Protein AF-A0A932WL24-F1 (afdb_monomer)

Foldseek 3Di:
DLLVLVLCCQQPVALVSLVVLLCVLVVVDDDDPVQNLLLNLLVCLLHLAQSLPGDVNSDPPDDLVRNCVVCVVPDDPPDRDDPVSSSVSNVVVVVVNSPDDPLSSVQSHVLQLLPHDSCSRRPPDVVSVVCSVPPPSSVVSNVVSVVVVVD

Secondary structure (DSSP, 8-state):
-HHHHHHHHHHH--HHHHHHHHHHHTTSS---HHHHHHHHHHHHTTSSS-GGG--SSS-TT--HHHHHHHHTTTS-TT----HHHHHHHHHHHHHHHH---HHHHHHHHHGGGT---THHHH-S-HHHHHHHHT-HHHHHHHHHHHHHHH-

Solvent-accessible surface area (backbone atoms only — not comparable to full-atom values): 8592 Å² total; per-residue (Å²): 112,70,48,61,38,52,50,47,24,50,73,71,45,44,55,67,33,45,53,52,45,20,40,39,63,71,60,77,48,92,72,64,72,83,58,39,58,30,50,32,58,55,56,38,40,52,47,97,56,46,60,76,76,56,53,87,66,59,48,90,68,77,47,63,65,55,37,49,69,72,39,60,87,76,48,59,98,84,65,77,88,46,62,67,61,41,51,61,52,33,46,64,61,50,55,60,67,54,62,62,54,72,52,45,46,50,37,36,54,37,23,63,53,31,46,81,53,62,67,56,45,45,57,94,38,68,71,60,40,53,56,56,71,67,29,65,60,45,51,50,34,26,55,52,12,45,52,64,74,75,110

Mean predicted aligned error: 5.32 Å

pLDDT: mean 87.26, std 9.61, range [49.22, 97.69]

Sequence (151 aa):
MLAGKVLALLDRGAPRDLYDVASAAAGRWTYDTSRFRPLFVALSGVLDRPVTTYSIPHRLTLSQAELDEQLTPVLRLDERPERGRLTEAITPLVRGLVGLSDAEREYVERIQWGAFHPELVVGDDPDLLARVQEHPGLLWKVENGRRRRRG

Radius of gyration: 16.55 Å; Cα contacts (8 Å, |Δi|>4): 176; chains: 1; bounding box: 47×27×42 Å

Structure (mmCIF, N/CA/C/O backbone):
data_AF-A0A932WL24-F1
#
_entry.id   AF-A0A932WL24-F1
#
loop_
_atom_site.group_PDB
_atom_site.id
_atom_site.type_symbol
_atom_site.label_atom_id
_atom_site.label_alt_id
_atom_site.label_comp_id
_atom_site.label_asym_id
_atom_site.label_entity_id
_atom_site.label_seq_id
_atom_site.pdbx_PDB_ins_code
_atom_site.Cartn_x
_atom_site.Cartn_y
_atom_site.Cartn_z
_atom_site.occupancy
_atom_site.B_iso_or_equiv
_atom_site.auth_seq_id
_atom_site.auth_comp_id
_atom_site.auth_asym_id
_atom_site.auth_atom_id
_atom_site.pdbx_PDB_model_num
ATOM 1 N N . MET A 1 1 ? -10.108 3.172 -4.487 1.00 75.12 1 MET A N 1
ATOM 2 C CA . MET A 1 1 ? -9.755 1.746 -4.704 1.00 75.12 1 MET A CA 1
ATOM 3 C C . MET A 1 1 ? -8.977 1.230 -3.495 1.00 75.12 1 MET A C 1
ATOM 5 O O . MET A 1 1 ? -8.306 2.037 -2.863 1.00 75.12 1 MET A O 1
ATOM 9 N N . LEU A 1 2 ? -9.066 -0.066 -3.165 1.00 87.56 2 LEU A N 1
ATOM 10 C CA . LEU A 1 2 ? -8.446 -0.650 -1.961 1.00 87.56 2 LEU A CA 1
ATOM 11 C C . LEU A 1 2 ? -6.916 -0.498 -1.931 1.00 87.56 2 LEU A C 1
ATOM 13 O O . LEU A 1 2 ? -6.379 -0.111 -0.902 1.00 87.56 2 LEU A O 1
ATOM 17 N N . ALA A 1 3 ? -6.226 -0.710 -3.060 1.00 90.31 3 ALA A N 1
ATOM 18 C CA . ALA A 1 3 ? -4.763 -0.599 -3.140 1.00 90.31 3 ALA A CA 1
ATOM 19 C C . ALA A 1 3 ? -4.253 0.768 -2.651 1.00 90.31 3 ALA A C 1
ATOM 21 O O . ALA A 1 3 ? -3.366 0.835 -1.808 1.00 90.31 3 ALA A O 1
ATOM 22 N N . GLY A 1 4 ? -4.891 1.858 -3.092 1.00 89.62 4 GLY A N 1
ATOM 23 C CA . GLY A 1 4 ? -4.560 3.208 -2.631 1.00 89.62 4 GLY A CA 1
ATOM 24 C C . GLY A 1 4 ? -4.806 3.424 -1.134 1.00 89.62 4 GLY A C 1
ATOM 25 O O . GLY A 1 4 ? -4.029 4.127 -0.499 1.00 89.62 4 GLY A O 1
ATOM 26 N N . LYS A 1 5 ? -5.834 2.790 -0.548 1.00 90.00 5 LYS A N 1
ATOM 27 C CA . LYS A 1 5 ? -6.079 2.858 0.905 1.00 90.00 5 LYS A CA 1
ATOM 28 C C . LYS A 1 5 ? -4.999 2.122 1.696 1.00 90.00 5 LYS A C 1
ATOM 30 O O . LYS A 1 5 ? -4.536 2.640 2.703 1.00 90.00 5 LYS A O 1
ATOM 35 N N . VAL A 1 6 ? -4.555 0.956 1.220 1.00 90.25 6 VAL A N 1
ATOM 36 C CA . VAL A 1 6 ? -3.442 0.226 1.851 1.00 90.25 6 VAL A CA 1
ATOM 37 C C . VAL A 1 6 ? -2.146 1.032 1.761 1.00 90.25 6 VAL A C 1
ATOM 39 O O . VAL A 1 6 ? -1.434 1.139 2.753 1.00 90.25 6 VAL A O 1
ATOM 42 N N . LEU A 1 7 ? -1.855 1.653 0.615 1.00 90.94 7 LEU A N 1
ATOM 43 C CA . LEU A 1 7 ? -0.675 2.513 0.470 1.00 90.94 7 LEU A CA 1
ATOM 44 C C . LEU A 1 7 ? -0.740 3.742 1.378 1.00 90.94 7 LEU A C 1
ATOM 46 O O . LEU A 1 7 ? 0.237 4.051 2.048 1.00 90.94 7 LEU A O 1
ATOM 50 N N . ALA A 1 8 ? -1.894 4.404 1.461 1.00 89.31 8 ALA A N 1
ATOM 51 C CA . ALA A 1 8 ? -2.091 5.517 2.382 1.00 89.31 8 ALA A CA 1
ATOM 52 C C . ALA A 1 8 ? -1.934 5.088 3.851 1.00 89.31 8 ALA A C 1
ATOM 54 O O . ALA A 1 8 ? -1.295 5.784 4.639 1.00 89.31 8 ALA A O 1
ATOM 55 N N . LEU A 1 9 ? -2.459 3.916 4.215 1.00 88.69 9 LEU A N 1
ATOM 56 C CA . LEU A 1 9 ? -2.264 3.338 5.541 1.00 88.69 9 LEU A CA 1
ATOM 57 C C . LEU A 1 9 ? -0.778 3.090 5.837 1.00 88.69 9 LEU A C 1
ATOM 59 O O . LEU A 1 9 ? -0.319 3.426 6.926 1.00 88.69 9 LEU A O 1
ATOM 63 N N . LEU A 1 10 ? -0.033 2.529 4.881 1.00 86.00 10 LEU A N 1
ATOM 64 C CA . LEU A 1 10 ? 1.406 2.290 5.014 1.00 86.00 10 LEU A CA 1
ATOM 65 C C . LEU A 1 10 ? 2.191 3.596 5.158 1.00 86.00 10 LEU A C 1
ATOM 67 O O . LEU A 1 10 ? 3.086 3.678 5.992 1.00 86.00 10 LEU A O 1
ATOM 71 N N . ASP A 1 11 ? 1.841 4.613 4.378 1.00 85.75 11 ASP A N 1
ATOM 72 C CA . ASP A 1 11 ? 2.581 5.868 4.319 1.00 85.75 11 ASP A CA 1
ATOM 73 C C . ASP A 1 11 ? 2.339 6.750 5.557 1.00 85.75 11 ASP A C 1
ATOM 75 O O . ASP A 1 11 ? 3.260 7.049 6.321 1.00 85.75 11 ASP A O 1
ATOM 79 N N . ARG A 1 12 ? 1.074 7.110 5.818 1.00 85.00 12 ARG A N 1
ATOM 80 C CA . ARG A 1 12 ? 0.696 8.085 6.863 1.00 85.00 12 ARG A CA 1
ATOM 81 C C . ARG A 1 12 ? 0.066 7.476 8.118 1.00 85.00 12 ARG A C 1
ATOM 83 O O . ARG A 1 12 ? 0.051 8.138 9.160 1.00 85.00 12 ARG A O 1
ATOM 90 N N . GLY A 1 13 ? -0.454 6.248 8.038 1.00 84.44 13 GLY A N 1
ATOM 91 C CA . GLY A 1 13 ? -1.053 5.550 9.179 1.00 84.44 13 GLY A CA 1
ATOM 92 C C . GLY A 1 13 ? -2.289 6.242 9.759 1.00 84.44 13 GLY A C 1
ATOM 93 O O . GLY A 1 13 ? -2.352 6.421 10.970 1.00 84.44 13 GLY A O 1
ATOM 94 N N . ALA A 1 14 ? -3.241 6.691 8.934 1.00 85.88 14 ALA A N 1
ATOM 95 C CA . ALA A 1 14 ? -4.422 7.401 9.436 1.00 85.88 14 ALA A CA 1
ATOM 96 C C . ALA A 1 14 ? -5.516 6.437 9.964 1.00 85.88 14 ALA A C 1
ATOM 98 O O . ALA A 1 14 ? -5.742 5.390 9.348 1.00 85.88 14 ALA A O 1
ATOM 99 N N . PRO A 1 15 ? -6.268 6.804 11.027 1.00 87.69 15 PRO A N 1
ATOM 100 C CA . PRO A 1 15 ? -7.393 6.024 11.567 1.00 87.69 15 PRO A CA 1
ATOM 101 C C . PRO A 1 15 ? -8.408 5.537 10.529 1.00 87.69 15 PRO A C 1
ATOM 103 O O . PRO A 1 15 ? -8.826 4.381 10.548 1.00 87.69 15 PRO A O 1
ATOM 106 N N . ARG A 1 16 ? -8.792 6.421 9.601 1.00 87.50 16 ARG A N 1
ATOM 107 C CA . ARG A 1 16 ? -9.773 6.119 8.550 1.00 87.50 16 ARG A CA 1
ATOM 108 C C . ARG A 1 16 ? -9.258 5.077 7.567 1.00 87.50 16 ARG A C 1
ATOM 110 O O . ARG A 1 16 ? -9.987 4.147 7.243 1.00 87.50 16 ARG A O 1
ATOM 117 N N . ASP A 1 17 ? -7.995 5.187 7.155 1.00 88.81 17 ASP A N 1
ATOM 118 C CA . ASP A 1 17 ? -7.380 4.199 6.267 1.00 88.81 17 ASP A CA 1
ATOM 119 C C . ASP A 1 17 ? -7.293 2.826 6.966 1.00 88.81 17 ASP A C 1
ATOM 121 O O . ASP A 1 17 ? -7.574 1.805 6.341 1.00 88.81 17 ASP A O 1
ATOM 125 N N . LEU A 1 18 ? -6.988 2.791 8.274 1.00 88.25 18 LEU A N 1
ATOM 126 C CA . LEU A 1 18 ? -6.974 1.551 9.064 1.00 88.25 18 LEU A CA 1
ATOM 127 C C . LEU A 1 18 ? -8.363 0.902 9.115 1.00 88.25 18 LEU A C 1
ATOM 129 O O . LEU A 1 18 ? -8.496 -0.283 8.811 1.00 88.25 18 LEU A O 1
ATOM 133 N N . TYR A 1 19 ? -9.393 1.672 9.471 1.00 89.00 19 TYR A N 1
ATOM 134 C CA . TYR A 1 19 ? -10.770 1.179 9.524 1.00 89.00 19 TYR A CA 1
ATOM 135 C C . TYR A 1 19 ? -11.250 0.682 8.155 1.00 89.00 19 TYR A C 1
ATOM 137 O O . TYR A 1 19 ? -11.878 -0.374 8.052 1.00 89.00 19 TYR A O 1
ATOM 145 N N . ASP A 1 20 ? -10.925 1.413 7.092 1.00 89.06 20 ASP A N 1
ATOM 146 C CA . ASP A 1 20 ? -11.318 1.065 5.736 1.00 89.06 20 ASP A CA 1
ATOM 147 C C . ASP A 1 20 ? -10.658 -0.238 5.260 1.00 89.06 20 ASP A C 1
ATOM 149 O O . ASP A 1 20 ? -11.320 -1.115 4.702 1.00 89.06 20 ASP A O 1
ATOM 153 N N . VAL A 1 21 ? -9.351 -0.392 5.487 1.00 89.81 21 VAL A N 1
ATOM 154 C CA . VAL A 1 21 ? -8.622 -1.616 5.124 1.00 89.81 21 VAL A 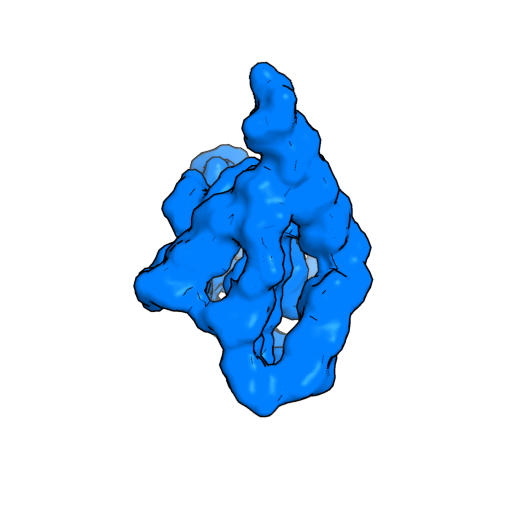CA 1
ATOM 155 C C . VAL A 1 21 ? -9.095 -2.798 5.974 1.00 89.81 21 VAL A C 1
ATOM 157 O O . VAL A 1 21 ? -9.285 -3.886 5.431 1.00 89.81 21 VAL A O 1
ATOM 160 N N . ALA A 1 22 ? -9.363 -2.595 7.267 1.00 89.56 22 ALA A N 1
ATOM 161 C CA . ALA A 1 22 ? -9.931 -3.624 8.139 1.00 89.56 22 ALA A CA 1
ATOM 162 C C . ALA A 1 22 ? -11.337 -4.045 7.690 1.00 89.56 22 ALA A C 1
ATOM 164 O O . ALA A 1 22 ? -11.647 -5.234 7.651 1.00 89.56 22 ALA A O 1
ATOM 165 N N . SER A 1 23 ? -12.169 -3.089 7.275 1.00 88.94 23 SER A N 1
ATOM 166 C CA . SER A 1 23 ? -13.497 -3.361 6.721 1.00 88.94 23 SER A CA 1
ATOM 167 C C . SER A 1 23 ? -13.416 -4.188 5.438 1.00 88.94 23 SER A C 1
ATOM 169 O O . SER A 1 23 ? -14.166 -5.152 5.277 1.00 88.94 23 SER A O 1
ATOM 171 N N . ALA A 1 24 ? -12.477 -3.861 4.546 1.00 88.19 24 ALA A N 1
ATOM 172 C CA . ALA A 1 24 ? -12.225 -4.648 3.342 1.00 88.19 24 ALA A CA 1
ATOM 173 C C . ALA A 1 24 ? -11.726 -6.066 3.668 1.00 88.19 24 ALA A C 1
ATOM 175 O O . ALA A 1 24 ? -12.209 -7.032 3.080 1.00 88.19 24 ALA A O 1
ATOM 176 N N . ALA A 1 25 ? -10.801 -6.202 4.625 1.00 85.75 25 ALA A N 1
ATOM 177 C CA . ALA A 1 25 ? -10.281 -7.493 5.081 1.00 85.75 25 ALA A CA 1
ATOM 178 C C . ALA A 1 25 ? -11.369 -8.368 5.728 1.00 85.75 25 ALA A C 1
ATOM 180 O O . ALA A 1 25 ? -11.367 -9.583 5.552 1.00 85.75 25 ALA A O 1
ATOM 181 N N . ALA A 1 26 ? -12.342 -7.751 6.402 1.00 85.25 26 ALA A N 1
ATOM 182 C CA . ALA A 1 26 ? -13.521 -8.416 6.955 1.00 85.25 26 ALA A CA 1
ATOM 183 C C . ALA A 1 26 ? -14.600 -8.754 5.902 1.00 85.25 26 ALA A C 1
ATOM 185 O O . ALA A 1 26 ? -15.697 -9.176 6.263 1.00 85.25 26 ALA A O 1
ATOM 186 N N . GLY A 1 27 ? -14.331 -8.540 4.609 1.00 83.81 27 GLY A N 1
ATOM 187 C CA . GLY A 1 27 ? -15.252 -8.875 3.520 1.00 83.81 27 GLY A CA 1
ATOM 188 C C . GLY A 1 27 ? -16.412 -7.894 3.338 1.00 83.81 27 GLY A C 1
ATOM 189 O O . GLY A 1 27 ? -17.343 -8.191 2.593 1.00 83.81 27 GLY A O 1
ATOM 190 N N . ARG A 1 28 ? -16.376 -6.711 3.971 1.00 82.69 28 ARG A N 1
ATOM 191 C CA . ARG A 1 28 ? -17.445 -5.703 3.817 1.00 82.69 28 ARG A CA 1
ATOM 192 C C . ARG A 1 28 ? -17.493 -5.104 2.412 1.00 82.69 28 ARG A C 1
ATOM 194 O O . ARG A 1 28 ? -18.534 -4.581 2.023 1.00 82.69 28 ARG A O 1
ATOM 201 N N . TRP A 1 29 ? -16.393 -5.170 1.658 1.00 81.00 29 TRP A N 1
ATOM 202 C CA . TRP A 1 29 ? -16.306 -4.678 0.282 1.00 81.00 29 TRP A CA 1
ATOM 203 C C . TRP A 1 29 ? -15.735 -5.738 -0.652 1.00 81.00 29 TRP A C 1
ATOM 205 O O . TRP A 1 29 ? -14.717 -6.360 -0.355 1.00 81.00 29 TRP A O 1
ATOM 215 N N . THR A 1 30 ? -16.347 -5.873 -1.824 1.00 79.38 30 THR A N 1
ATOM 216 C CA . THR A 1 30 ? -15.807 -6.667 -2.926 1.00 79.38 30 THR A CA 1
ATOM 217 C C . THR A 1 30 ? -14.752 -5.866 -3.678 1.00 79.38 30 THR A C 1
ATOM 219 O O . THR A 1 30 ? -14.951 -4.689 -3.989 1.00 79.38 30 THR A O 1
ATOM 222 N N . TYR A 1 31 ? -13.645 -6.507 -4.020 1.00 81.31 31 TYR A N 1
ATOM 223 C CA . TYR A 1 31 ? -12.628 -5.957 -4.905 1.00 81.31 31 TYR A CA 1
ATOM 224 C C . TYR A 1 31 ? -12.130 -7.059 -5.831 1.00 81.31 31 TYR A C 1
ATOM 226 O O . TYR A 1 31 ? -12.217 -8.240 -5.503 1.00 81.31 31 TYR A O 1
ATOM 234 N N . ASP A 1 32 ? -11.618 -6.666 -6.992 1.00 84.50 32 ASP A N 1
ATOM 235 C CA . ASP A 1 32 ? -10.999 -7.601 -7.921 1.00 84.50 32 ASP A CA 1
ATOM 236 C C . ASP A 1 32 ? -9.690 -8.119 -7.319 1.00 84.50 32 ASP A C 1
ATOM 238 O O . ASP A 1 32 ? -8.667 -7.430 -7.316 1.00 84.50 32 ASP A O 1
ATOM 242 N N . THR A 1 33 ? -9.741 -9.327 -6.765 1.00 81.75 33 THR A N 1
ATOM 243 C CA . THR A 1 33 ? -8.601 -9.982 -6.123 1.00 81.75 33 THR A CA 1
ATOM 244 C C . THR A 1 33 ? -7.494 -10.315 -7.119 1.00 81.75 33 THR A C 1
ATOM 246 O O . THR A 1 33 ? -6.330 -10.323 -6.722 1.00 81.75 33 THR A O 1
ATOM 249 N N . SER A 1 34 ? -7.830 -10.538 -8.396 1.00 86.25 34 SER A N 1
ATOM 250 C CA . SER A 1 34 ? -6.861 -10.870 -9.447 1.00 86.25 34 SER A CA 1
ATOM 251 C C . SER A 1 34 ? -5.999 -9.663 -9.819 1.00 86.25 34 SER A C 1
ATOM 253 O O . SER A 1 34 ? -4.777 -9.773 -9.904 1.00 86.25 34 SER A O 1
ATOM 255 N N . ARG A 1 35 ? -6.615 -8.478 -9.923 1.00 90.69 35 ARG A N 1
ATOM 256 C CA . ARG A 1 35 ? -5.920 -7.217 -10.233 1.00 90.69 35 ARG A CA 1
ATOM 257 C C . ARG A 1 35 ? -5.353 -6.512 -9.004 1.00 90.69 35 ARG A C 1
ATOM 259 O O . ARG A 1 35 ? -4.516 -5.622 -9.143 1.00 90.69 35 ARG A O 1
ATOM 266 N N . PHE A 1 36 ? -5.792 -6.877 -7.799 1.00 91.69 36 PHE A N 1
ATOM 267 C CA . PHE A 1 36 ? -5.418 -6.171 -6.573 1.00 91.69 36 PHE A CA 1
ATOM 268 C C . PHE A 1 36 ? -3.915 -6.189 -6.298 1.00 91.69 36 PHE A C 1
ATOM 270 O O . PHE A 1 36 ? -3.344 -5.125 -6.065 1.00 91.69 36 PHE A O 1
ATOM 277 N N . ARG A 1 37 ? -3.275 -7.365 -6.330 1.00 92.69 37 ARG A N 1
ATOM 278 C CA . ARG A 1 37 ? -1.838 -7.483 -6.045 1.00 92.69 37 ARG A CA 1
ATOM 279 C C . ARG A 1 37 ? -0.986 -6.760 -7.098 1.00 92.69 37 ARG A C 1
ATOM 281 O O . ARG A 1 37 ? -0.221 -5.890 -6.683 1.00 92.69 37 ARG A O 1
ATOM 288 N N . PRO A 1 38 ? -1.150 -7.015 -8.411 1.00 94.69 38 PRO A N 1
ATOM 289 C CA . PRO A 1 38 ? -0.425 -6.279 -9.446 1.00 94.69 38 PRO A CA 1
ATOM 290 C C . PRO A 1 38 ? -0.571 -4.760 -9.313 1.00 94.69 38 PRO A C 1
ATOM 292 O O . PRO A 1 38 ? 0.418 -4.028 -9.313 1.00 94.69 38 PRO A O 1
ATOM 295 N N . LEU A 1 39 ? -1.802 -4.278 -9.099 1.00 94.75 39 LEU A N 1
ATOM 296 C CA . LEU A 1 39 ? -2.073 -2.853 -8.925 1.00 94.75 39 LEU A CA 1
ATOM 297 C C . LEU A 1 39 ? -1.445 -2.297 -7.641 1.00 94.75 39 LEU A C 1
ATOM 299 O O . LEU A 1 39 ? -0.911 -1.190 -7.658 1.00 94.75 39 LEU A O 1
ATOM 303 N N . PHE A 1 40 ? -1.503 -3.032 -6.529 1.00 94.81 40 PHE A N 1
ATOM 304 C CA . PHE A 1 40 ? -0.870 -2.629 -5.275 1.00 94.81 40 PHE A CA 1
ATOM 305 C C . PHE A 1 40 ? 0.642 -2.486 -5.441 1.00 94.81 40 PHE A C 1
ATOM 307 O O . PHE A 1 40 ? 1.183 -1.433 -5.105 1.00 94.81 40 PHE A O 1
ATOM 314 N N . VAL A 1 41 ? 1.313 -3.507 -5.983 1.00 95.75 41 VAL A N 1
ATOM 315 C CA . VAL A 1 41 ? 2.769 -3.483 -6.160 1.00 95.75 41 VAL A CA 1
ATOM 316 C C . VAL A 1 41 ? 3.157 -2.361 -7.116 1.00 95.75 41 VAL A C 1
ATOM 318 O O . VAL A 1 41 ? 4.024 -1.558 -6.772 1.00 95.75 41 VAL A O 1
ATOM 321 N N . ALA A 1 42 ? 2.462 -2.231 -8.250 1.00 96.81 42 ALA A N 1
ATOM 322 C CA . ALA A 1 42 ? 2.684 -1.153 -9.206 1.00 96.81 42 ALA A CA 1
ATOM 323 C C . ALA A 1 42 ? 2.572 0.233 -8.552 1.00 96.81 42 ALA A C 1
ATOM 325 O O . ALA A 1 42 ? 3.514 1.030 -8.612 1.00 96.81 42 ALA A O 1
ATOM 326 N N . LEU A 1 43 ? 1.450 0.506 -7.877 1.00 96.25 43 LEU A N 1
ATOM 327 C CA . LEU A 1 43 ? 1.200 1.794 -7.231 1.00 96.25 43 LEU A CA 1
ATOM 328 C C . LEU A 1 43 ? 2.115 2.045 -6.032 1.00 96.25 43 LEU A C 1
ATOM 330 O O . LEU A 1 43 ? 2.371 3.203 -5.725 1.00 96.25 43 LEU A O 1
ATOM 334 N N . SER A 1 44 ? 2.657 1.009 -5.387 1.00 95.38 44 SER A N 1
ATOM 335 C CA . SER A 1 44 ? 3.606 1.177 -4.279 1.00 95.38 44 SER A CA 1
ATOM 336 C C . SER A 1 44 ? 4.864 1.952 -4.676 1.00 95.38 44 SER A C 1
ATOM 338 O O . SER A 1 44 ? 5.500 2.568 -3.826 1.00 95.38 44 SER A O 1
ATOM 340 N N . GLY A 1 45 ? 5.173 2.018 -5.974 1.00 95.38 45 GLY A N 1
ATOM 341 C CA . GLY A 1 45 ? 6.246 2.849 -6.503 1.00 95.38 45 GLY A CA 1
ATOM 342 C C . GLY A 1 45 ? 6.108 4.343 -6.192 1.00 95.38 45 GLY A C 1
ATOM 343 O O . GLY A 1 45 ? 7.122 5.035 -6.169 1.00 95.38 45 GLY A O 1
ATOM 344 N N . VAL A 1 46 ? 4.899 4.851 -5.906 1.00 94.44 46 VAL A N 1
ATOM 345 C CA . VAL A 1 46 ? 4.703 6.261 -5.511 1.00 94.44 46 VAL A CA 1
ATOM 346 C C . VAL A 1 46 ? 5.279 6.581 -4.131 1.00 94.44 46 VAL A C 1
ATOM 348 O O . VAL A 1 46 ? 5.551 7.745 -3.855 1.00 94.44 46 VAL A O 1
ATOM 351 N N . LEU A 1 47 ? 5.465 5.568 -3.279 1.00 92.38 47 LEU A N 1
ATOM 352 C CA . LEU A 1 47 ? 6.014 5.730 -1.937 1.00 92.38 47 LEU A CA 1
ATOM 353 C C . LEU A 1 47 ? 7.449 6.254 -1.994 1.00 92.38 47 LEU A C 1
ATOM 355 O O . LEU A 1 47 ? 8.192 5.982 -2.940 1.00 92.38 47 LEU A O 1
ATOM 359 N N . ASP A 1 48 ? 7.867 6.984 -0.963 1.00 89.62 48 ASP A N 1
ATOM 360 C CA . ASP A 1 48 ? 9.196 7.602 -0.904 1.00 89.62 48 ASP A CA 1
ATOM 361 C C . ASP A 1 48 ? 10.341 6.588 -0.895 1.00 89.62 48 ASP A C 1
ATOM 363 O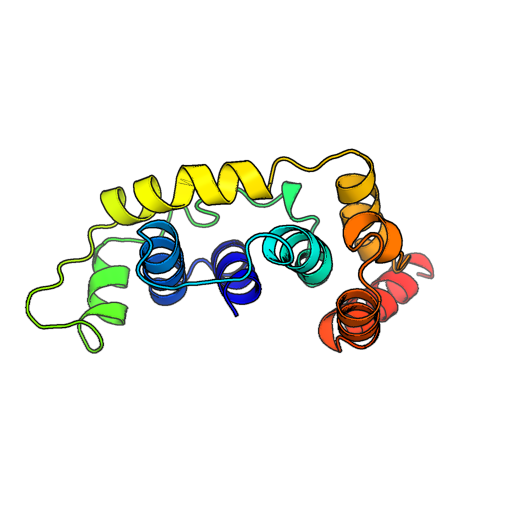 O . ASP A 1 48 ? 11.416 6.868 -1.436 1.00 89.62 48 ASP A O 1
ATOM 367 N N . ARG A 1 49 ? 10.092 5.409 -0.323 1.00 89.56 49 ARG A N 1
ATOM 368 C CA . ARG A 1 49 ? 11.023 4.280 -0.233 1.00 89.56 49 ARG A CA 1
ATOM 369 C C . ARG A 1 49 ? 10.358 3.008 -0.782 1.00 89.56 49 ARG A C 1
ATOM 371 O O . ARG A 1 49 ? 9.136 2.986 -0.925 1.00 89.56 49 ARG A O 1
ATOM 378 N N . PRO A 1 50 ? 11.112 1.929 -1.068 1.00 90.81 50 PRO A N 1
ATOM 379 C CA . PRO A 1 50 ? 10.508 0.648 -1.427 1.00 90.81 50 PRO A CA 1
ATOM 380 C C . PRO A 1 50 ? 9.520 0.176 -0.355 1.00 90.81 50 PRO A C 1
ATOM 382 O O . PRO A 1 50 ? 9.801 0.287 0.841 1.00 90.81 50 PRO A O 1
ATOM 385 N N . VAL A 1 51 ? 8.381 -0.381 -0.774 1.00 89.50 51 VAL A N 1
ATOM 386 C CA . VAL A 1 51 ? 7.296 -0.806 0.135 1.00 89.50 51 VAL A CA 1
ATOM 387 C C . VAL A 1 51 ? 7.747 -1.840 1.173 1.00 89.50 51 VAL A C 1
ATOM 389 O O . VAL A 1 51 ? 7.228 -1.877 2.282 1.00 89.50 51 VAL A O 1
ATOM 392 N N . THR A 1 52 ? 8.786 -2.617 0.858 1.00 86.19 52 THR A N 1
ATOM 393 C CA . THR A 1 52 ? 9.439 -3.575 1.765 1.00 86.19 52 THR A CA 1
ATOM 394 C C . THR A 1 52 ? 10.098 -2.921 2.982 1.00 86.19 52 THR A C 1
ATOM 396 O O . THR A 1 52 ? 10.369 -3.599 3.968 1.00 86.19 52 THR A O 1
ATOM 399 N N . THR A 1 53 ? 10.353 -1.610 2.935 1.00 85.25 53 THR A N 1
ATOM 400 C CA . THR A 1 53 ? 10.950 -0.840 4.041 1.00 85.25 53 THR A CA 1
ATOM 401 C C . THR A 1 53 ? 9.917 -0.278 5.020 1.00 85.25 53 THR A C 1
ATOM 403 O O . THR A 1 53 ? 10.294 0.310 6.038 1.00 85.25 53 THR A O 1
ATOM 406 N N . TYR A 1 54 ? 8.625 -0.442 4.726 1.00 79.69 54 TYR A N 1
ATOM 407 C CA . TYR A 1 54 ? 7.530 -0.021 5.591 1.00 79.69 54 TYR A CA 1
ATOM 408 C C . TYR A 1 54 ? 7.143 -1.184 6.511 1.00 79.69 54 TYR A C 1
ATOM 410 O O . TYR A 1 54 ? 6.829 -2.282 6.055 1.00 79.69 54 TYR A O 1
ATOM 418 N N . SER A 1 55 ? 7.164 -0.953 7.822 1.00 67.94 55 SER A N 1
ATOM 419 C CA . SER A 1 55 ? 6.611 -1.881 8.809 1.00 67.94 55 SER A CA 1
ATOM 420 C C . SER A 1 55 ? 5.109 -1.648 8.973 1.00 67.94 55 SER A C 1
ATOM 422 O O . SER A 1 55 ? 4.621 -0.548 8.718 1.00 67.94 55 SER A O 1
ATOM 424 N N . ILE A 1 56 ? 4.365 -2.663 9.428 1.00 63.91 56 ILE A N 1
ATOM 425 C CA . ILE A 1 56 ? 3.007 -2.462 9.940 1.00 63.91 56 ILE A CA 1
ATOM 426 C C . ILE A 1 56 ? 2.921 -2.753 11.437 1.00 63.91 56 ILE A C 1
ATOM 428 O O . ILE A 1 56 ? 3.421 -3.789 11.875 1.00 63.91 56 ILE A O 1
ATOM 432 N N . PRO A 1 57 ? 2.214 -1.886 12.187 1.00 55.19 57 PRO A N 1
ATOM 433 C CA . PRO A 1 57 ? 1.774 -0.549 11.768 1.00 55.19 57 PRO A CA 1
ATOM 434 C C . PRO A 1 57 ? 2.986 0.405 11.663 1.00 55.19 57 PRO A C 1
ATOM 436 O O . PRO A 1 57 ? 3.788 0.479 12.591 1.00 55.19 57 PRO A O 1
ATOM 439 N N . HIS A 1 58 ? 3.121 1.138 10.543 1.00 53.03 58 HIS A N 1
ATOM 440 C CA . HIS A 1 58 ? 4.234 2.086 10.291 1.00 53.03 58 HIS A CA 1
ATOM 441 C C . HIS A 1 58 ? 4.317 3.150 11.397 1.00 53.03 58 HIS A C 1
ATOM 443 O O . HIS A 1 58 ? 5.387 3.631 11.763 1.00 53.03 58 HIS A O 1
ATOM 449 N N . ARG A 1 59 ? 3.165 3.429 12.017 1.00 51.84 59 ARG A N 1
ATOM 450 C CA . ARG A 1 59 ? 3.045 4.064 13.321 1.00 51.84 59 ARG A CA 1
ATOM 451 C C . ARG A 1 59 ? 2.706 3.023 14.389 1.00 51.84 59 ARG A C 1
ATOM 453 O O . ARG A 1 59 ? 1.550 2.646 14.546 1.00 51.84 59 ARG A O 1
ATOM 460 N N . LEU A 1 60 ? 3.675 2.706 15.247 1.00 49.22 60 LEU A N 1
ATOM 461 C CA . LEU A 1 60 ? 3.421 2.189 16.604 1.00 49.22 60 LE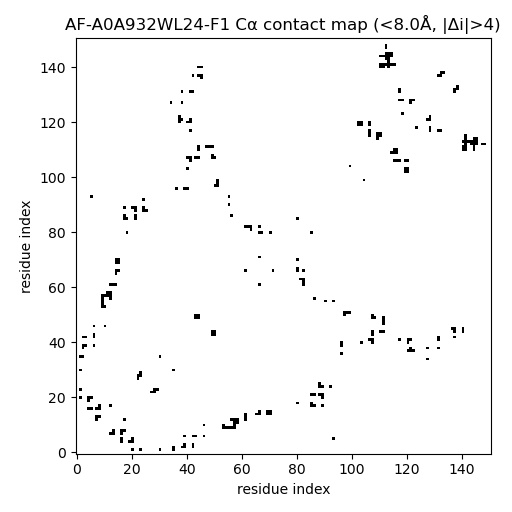U A CA 1
ATOM 462 C C . LEU A 1 60 ? 2.557 3.152 17.460 1.00 49.22 60 LEU A C 1
ATOM 464 O O . LEU A 1 60 ? 2.240 2.839 18.603 1.00 49.22 60 LEU A O 1
ATOM 468 N N . THR A 1 61 ? 2.188 4.322 16.924 1.00 57.47 61 THR A N 1
ATOM 469 C CA . THR A 1 61 ? 1.659 5.482 17.645 1.00 57.47 61 THR A CA 1
ATOM 470 C C . THR A 1 61 ? 0.171 5.757 17.479 1.00 57.47 61 THR A C 1
ATOM 472 O O . THR A 1 61 ? -0.311 6.609 18.211 1.00 57.47 61 THR A O 1
ATOM 475 N N . LEU A 1 62 ? -0.568 5.058 16.604 1.00 73.44 62 LEU A N 1
ATOM 476 C CA . LEU A 1 62 ? -2.030 5.212 16.569 1.00 73.44 62 LEU A CA 1
ATOM 477 C C . LEU A 1 62 ? -2.615 4.798 17.924 1.00 73.44 62 LEU A C 1
ATOM 479 O O . LEU A 1 62 ? -2.569 3.621 18.295 1.00 73.44 62 LEU A O 1
ATOM 483 N N . SER A 1 63 ? -3.142 5.763 18.663 1.00 82.62 63 SER A N 1
ATOM 484 C CA . SER A 1 63 ? -3.825 5.565 19.935 1.00 82.62 63 SER A CA 1
ATOM 485 C C . SER A 1 63 ? -5.302 5.234 19.714 1.00 82.62 63 SER A C 1
ATOM 487 O O . SER A 1 63 ? -5.886 5.554 18.679 1.00 82.62 63 SER A O 1
ATOM 489 N N . GLN A 1 64 ? -5.936 4.601 20.704 1.00 85.75 64 GLN A N 1
ATOM 490 C CA . GLN A 1 64 ? -7.391 4.414 20.675 1.00 85.75 64 GLN A CA 1
ATOM 491 C C . GLN A 1 64 ? -8.122 5.768 20.645 1.00 85.75 64 GLN A C 1
ATOM 493 O O . GLN A 1 64 ? -9.120 5.900 19.951 1.00 85.75 64 GLN A O 1
ATOM 498 N N . ALA A 1 65 ? -7.575 6.791 21.312 1.00 85.75 65 ALA A N 1
ATOM 499 C CA . ALA A 1 65 ? -8.146 8.135 21.323 1.00 85.75 65 ALA A CA 1
ATOM 500 C C . ALA A 1 65 ? -8.205 8.763 19.918 1.00 85.75 65 ALA A C 1
ATOM 502 O O . ALA A 1 65 ? -9.228 9.330 19.550 1.00 85.75 65 ALA A O 1
ATOM 503 N N . GLU A 1 66 ? -7.153 8.608 19.104 1.00 85.44 66 GLU A N 1
ATOM 504 C CA . GLU A 1 66 ? -7.148 9.089 17.712 1.00 85.44 66 GLU A CA 1
ATOM 505 C C . GLU A 1 66 ? -8.149 8.333 16.826 1.00 85.44 66 GLU A C 1
ATOM 507 O O . GLU A 1 66 ? -8.726 8.920 15.907 1.00 85.44 66 GLU A O 1
ATOM 512 N N . LEU A 1 67 ? -8.367 7.035 17.085 1.00 85.75 67 LEU A N 1
ATOM 513 C CA . LEU A 1 67 ? -9.427 6.280 16.412 1.00 85.75 67 LEU A CA 1
ATOM 514 C C . LEU A 1 67 ? -10.794 6.848 16.769 1.00 85.75 67 LEU A C 1
ATOM 516 O O . LEU A 1 67 ? -11.580 7.143 15.872 1.00 85.75 67 LEU A O 1
ATOM 520 N N . ASP A 1 68 ? -11.057 7.030 18.058 1.00 85.56 68 ASP A N 1
ATOM 521 C CA . ASP A 1 68 ? -12.339 7.526 18.539 1.00 85.56 68 ASP A CA 1
ATOM 522 C C . ASP A 1 68 ? -12.610 8.935 17.991 1.00 85.56 68 ASP A C 1
ATOM 524 O O . ASP A 1 68 ? -13.680 9.174 17.434 1.00 85.56 68 ASP A O 1
ATOM 528 N N . GLU A 1 69 ? -11.635 9.843 18.042 1.00 86.12 69 GLU A N 1
ATOM 529 C CA . GLU A 1 69 ? -11.769 11.213 17.530 1.00 86.12 69 GLU A CA 1
ATOM 530 C C . GLU A 1 69 ? -12.116 11.248 16.032 1.00 86.12 69 GLU A C 1
ATOM 532 O O . GLU A 1 69 ? -13.030 11.962 15.611 1.00 86.12 69 GLU A O 1
ATOM 537 N N . GLN A 1 70 ? -11.416 10.462 15.206 1.00 84.25 70 GLN A N 1
ATOM 538 C CA . GLN A 1 70 ? -11.579 10.529 13.750 1.00 84.25 70 GLN A CA 1
ATOM 539 C C . GLN A 1 70 ? -12.708 9.660 13.193 1.00 84.25 70 GLN A C 1
ATOM 541 O O . GLN A 1 70 ? -13.177 9.934 12.076 1.00 84.25 70 GLN A O 1
ATOM 546 N N . LEU A 1 71 ? -13.106 8.611 13.921 1.00 84.31 71 LEU A N 1
ATOM 547 C CA . LEU A 1 71 ? -14.105 7.637 13.482 1.00 84.31 71 LEU A CA 1
ATOM 548 C C . LEU A 1 71 ? -15.481 7.868 14.119 1.00 84.31 71 LEU A C 1
ATOM 550 O O . LEU A 1 71 ? -16.481 7.688 13.430 1.00 84.31 71 LEU A O 1
ATOM 554 N N . THR A 1 72 ? -15.579 8.340 15.368 1.00 79.12 72 THR A N 1
ATOM 555 C CA . THR A 1 72 ? -16.885 8.565 16.033 1.00 79.12 72 THR A CA 1
ATOM 556 C C . THR A 1 72 ? -17.874 9.399 15.201 1.00 79.12 72 THR A C 1
ATOM 558 O O . THR A 1 72 ? -19.045 9.030 15.160 1.00 79.12 72 THR A O 1
ATOM 561 N N . PRO A 1 73 ? -17.465 10.465 14.479 1.00 77.75 73 PRO A N 1
ATOM 562 C CA . PRO A 1 73 ? -18.405 11.257 13.677 1.00 77.75 73 PRO A CA 1
ATOM 563 C C . PRO A 1 73 ? -18.968 10.541 12.438 1.00 77.75 73 PRO A C 1
ATOM 565 O O . PRO A 1 73 ? -19.934 11.018 11.850 1.00 77.75 73 PRO A O 1
ATOM 568 N N . VAL A 1 74 ? -18.332 9.456 11.987 1.00 75.00 74 VAL A N 1
ATOM 569 C CA . VAL A 1 74 ? -18.612 8.794 10.696 1.00 75.00 74 VAL A CA 1
ATOM 570 C C . VAL A 1 74 ? -19.091 7.351 10.836 1.00 75.00 74 VAL A C 1
ATOM 572 O O . VAL A 1 74 ? -19.583 6.784 9.860 1.00 75.00 74 VAL A O 1
ATOM 575 N N . LEU A 1 75 ? -18.974 6.758 12.022 1.00 77.69 75 LEU A N 1
ATOM 576 C CA . LEU A 1 75 ? -19.432 5.400 12.291 1.00 77.69 75 LEU A CA 1
ATOM 577 C C . LEU A 1 75 ? -20.886 5.362 12.764 1.00 77.69 75 LEU A C 1
ATOM 579 O O . LEU A 1 75 ? -21.425 6.331 13.300 1.00 77.69 75 LEU A O 1
ATOM 583 N N . ARG A 1 76 ? -21.532 4.210 12.563 1.00 72.94 76 ARG A N 1
ATOM 584 C CA . ARG A 1 76 ? -22.854 3.953 13.147 1.00 72.94 76 ARG A CA 1
ATOM 585 C C . ARG A 1 76 ? -22.739 3.928 14.672 1.00 72.94 76 ARG A C 1
ATOM 587 O O . ARG A 1 76 ? -21.693 3.581 15.212 1.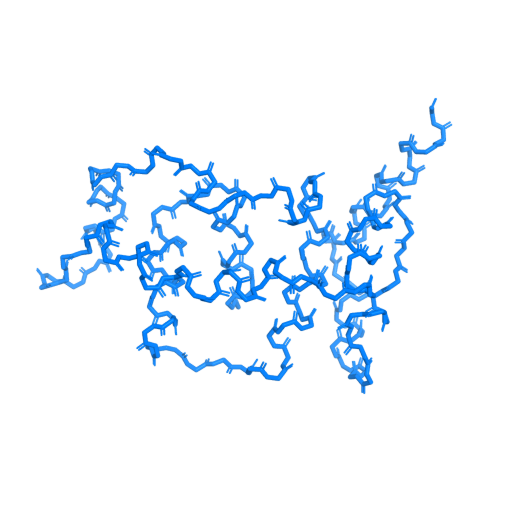00 72.94 76 ARG A O 1
ATOM 594 N N . LEU A 1 77 ? -23.823 4.289 15.359 1.00 64.38 77 LEU A N 1
ATOM 595 C CA . LEU A 1 77 ? -23.852 4.483 16.817 1.00 64.38 77 LEU A CA 1
ATOM 596 C C . LEU A 1 77 ? -23.401 3.242 17.623 1.00 64.38 77 LEU A C 1
ATOM 598 O O . LEU A 1 77 ? -22.993 3.365 18.777 1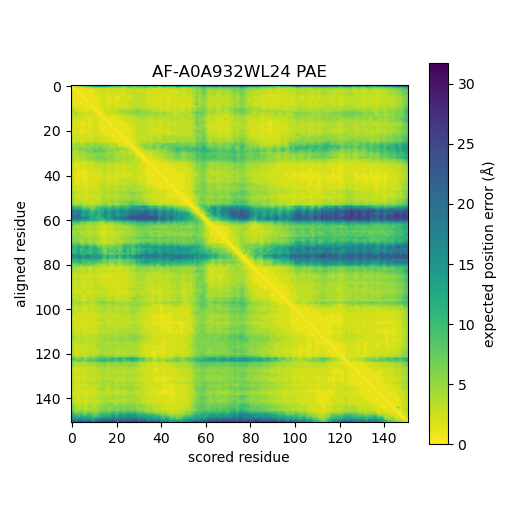.00 64.38 77 LEU A O 1
ATOM 602 N N . ASP A 1 78 ? -23.497 2.057 17.021 1.00 72.31 78 ASP A N 1
ATOM 603 C CA . ASP A 1 78 ? -23.158 0.748 17.578 1.00 72.31 78 ASP A CA 1
ATOM 604 C C . ASP A 1 78 ? -21.750 0.249 17.204 1.00 72.31 78 ASP A C 1
ATOM 606 O O . ASP A 1 78 ? -21.263 -0.718 17.794 1.00 72.31 78 ASP A O 1
ATOM 610 N N . GLU A 1 79 ? -21.055 0.903 16.271 1.00 76.00 79 GLU A N 1
ATOM 611 C CA . GLU A 1 79 ? -19.703 0.508 15.888 1.00 76.00 79 GLU A CA 1
ATOM 612 C C . GLU A 1 79 ? -18.658 1.090 16.845 1.00 76.00 79 GLU A C 1
ATOM 614 O O . GLU A 1 79 ? -18.435 2.297 16.932 1.00 76.00 79 GLU A O 1
ATOM 619 N N . ARG A 1 80 ? -17.972 0.191 17.556 1.00 77.75 80 ARG A N 1
ATOM 620 C CA . ARG A 1 80 ? -16.870 0.502 18.475 1.00 77.75 80 ARG A CA 1
ATOM 621 C C . ARG A 1 80 ? -15.564 -0.060 17.899 1.00 77.75 80 ARG A C 1
ATOM 623 O O . ARG A 1 80 ? -15.214 -1.200 18.210 1.00 77.75 80 ARG A O 1
ATOM 630 N N . PRO A 1 81 ? -14.868 0.675 17.012 1.00 82.38 81 PRO A N 1
ATOM 631 C CA . PRO A 1 81 ? -13.611 0.219 16.433 1.00 82.38 81 PRO A CA 1
ATOM 632 C C . PRO A 1 81 ? -12.545 0.116 17.523 1.00 82.38 81 PRO A C 1
ATOM 634 O O . PRO A 1 81 ? -12.152 1.108 18.127 1.00 82.38 81 PRO A O 1
ATOM 637 N N . GLU A 1 82 ? -12.042 -1.088 17.758 1.00 87.25 82 GLU A N 1
ATOM 638 C CA . GLU A 1 82 ? -10.945 -1.310 18.693 1.00 87.25 82 GLU A CA 1
ATOM 639 C C . GLU A 1 82 ? -9.634 -1.453 17.926 1.00 87.25 82 GLU A C 1
ATOM 641 O O . GLU A 1 82 ? -9.514 -2.299 17.035 1.00 87.25 82 GLU A O 1
ATOM 646 N N . ARG A 1 83 ? -8.623 -0.667 18.303 1.00 84.62 83 ARG A N 1
ATOM 647 C CA . ARG A 1 83 ? -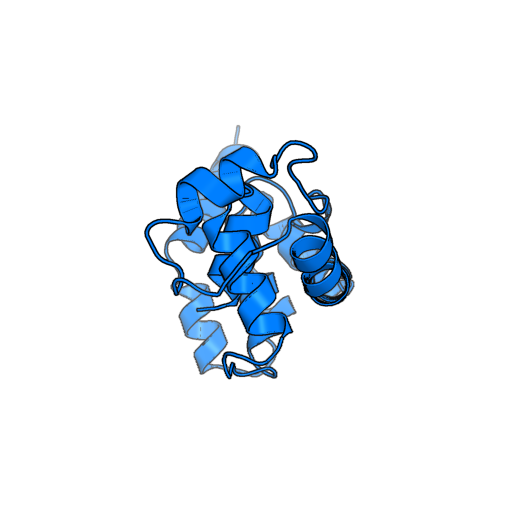7.317 -0.664 17.634 1.00 84.62 83 ARG A CA 1
ATOM 648 C C . ARG A 1 83 ? -6.717 -2.060 17.487 1.00 84.62 83 ARG A C 1
ATOM 650 O O . ARG A 1 83 ? -6.221 -2.390 16.410 1.00 84.62 83 ARG A O 1
ATOM 657 N N . GLY A 1 84 ? -6.738 -2.849 18.564 1.00 84.00 84 GLY A N 1
ATOM 658 C CA . GLY A 1 84 ? -6.186 -4.206 18.583 1.00 84.00 84 GLY A CA 1
ATOM 659 C C . GLY A 1 84 ? -6.838 -5.074 17.512 1.00 84.00 84 GLY A C 1
ATOM 660 O O . GLY A 1 84 ? -6.156 -5.553 16.611 1.00 84.00 84 GLY A O 1
ATOM 661 N N . ARG A 1 85 ? -8.173 -5.135 17.520 1.00 86.94 85 ARG A N 1
ATOM 662 C CA . ARG A 1 85 ? -8.958 -5.899 16.542 1.00 86.94 85 ARG A CA 1
ATOM 663 C C . ARG A 1 85 ? -8.764 -5.425 15.107 1.00 86.94 85 ARG A C 1
ATOM 665 O O . ARG A 1 85 ? -8.621 -6.252 14.212 1.00 86.94 85 ARG A O 1
ATOM 672 N N . LEU A 1 86 ? -8.739 -4.111 14.869 1.00 87.81 86 LEU A N 1
ATOM 673 C CA . LEU A 1 86 ? -8.492 -3.577 13.525 1.00 87.81 86 LEU A CA 1
ATOM 674 C C . LEU A 1 86 ? -7.095 -3.961 13.025 1.00 87.81 86 LEU A C 1
ATOM 676 O O . LEU A 1 86 ? -6.943 -4.364 11.875 1.00 87.81 86 LEU A O 1
ATOM 680 N N . THR A 1 87 ? -6.084 -3.876 13.892 1.00 84.81 87 THR A N 1
ATOM 681 C CA . THR A 1 87 ? -4.696 -4.229 13.554 1.00 84.81 87 THR A CA 1
ATOM 682 C C . THR A 1 87 ? -4.562 -5.722 13.261 1.00 84.81 87 THR A C 1
ATOM 684 O O . THR A 1 87 ? -3.959 -6.109 12.257 1.00 84.81 87 THR A O 1
ATOM 687 N N . GLU A 1 88 ? -5.157 -6.570 14.099 1.00 86.50 88 GLU A N 1
ATOM 688 C CA . GLU A 1 88 ? -5.194 -8.020 13.895 1.00 86.50 88 GLU A CA 1
ATOM 689 C C . GLU A 1 88 ? -5.874 -8.381 12.571 1.00 86.50 88 GLU A C 1
ATOM 691 O O . GLU A 1 88 ? -5.325 -9.169 11.801 1.00 86.50 88 GLU A O 1
ATOM 696 N N . ALA A 1 89 ? -7.003 -7.741 12.253 1.00 87.19 89 ALA A N 1
ATOM 697 C CA . ALA A 1 89 ? -7.750 -7.992 11.023 1.00 87.19 89 ALA A CA 1
ATOM 698 C C . ALA A 1 89 ? -6.940 -7.687 9.749 1.00 87.19 89 ALA A C 1
ATOM 700 O O . ALA A 1 89 ? -7.036 -8.423 8.767 1.00 87.19 89 ALA A O 1
ATOM 701 N N . ILE A 1 90 ? -6.123 -6.627 9.747 1.00 87.62 90 ILE A N 1
ATOM 702 C CA . ILE A 1 90 ? -5.343 -6.239 8.557 1.00 87.62 90 ILE A CA 1
ATOM 703 C C . ILE A 1 90 ? -3.998 -6.958 8.436 1.00 87.62 90 ILE A C 1
ATOM 705 O O . ILE A 1 90 ? -3.403 -6.972 7.355 1.00 87.62 90 ILE A O 1
ATOM 709 N N . THR A 1 91 ? -3.492 -7.533 9.528 1.00 85.69 91 THR A N 1
ATOM 710 C CA . THR A 1 91 ? -2.128 -8.077 9.586 1.00 85.69 91 THR A CA 1
ATOM 711 C C . THR A 1 91 ? -1.871 -9.153 8.519 1.00 85.69 91 THR A C 1
ATOM 713 O O . THR A 1 91 ? -0.847 -9.052 7.836 1.00 85.69 91 THR A O 1
ATOM 716 N N . PRO A 1 92 ? -2.761 -10.144 8.293 1.00 86.44 92 PRO A N 1
ATOM 717 C CA . PRO A 1 92 ? -2.560 -11.154 7.252 1.00 86.44 92 PRO A CA 1
ATOM 718 C C . PRO A 1 92 ? -2.519 -10.561 5.840 1.00 86.44 92 PRO A C 1
ATOM 720 O O . PRO A 1 92 ? -1.634 -10.904 5.056 1.00 86.44 92 PRO A O 1
ATOM 723 N N . LEU A 1 93 ? -3.439 -9.635 5.540 1.00 85.94 93 LEU A N 1
ATOM 724 C CA . LEU A 1 93 ? -3.525 -8.964 4.241 1.00 85.94 93 LEU A CA 1
ATOM 725 C C . LEU A 1 93 ? -2.211 -8.251 3.924 1.00 85.94 93 LEU A C 1
ATOM 727 O O . LEU A 1 93 ? -1.613 -8.460 2.873 1.00 85.94 93 LEU A O 1
ATOM 731 N N . VAL A 1 94 ? -1.734 -7.435 4.858 1.00 84.00 94 VAL A N 1
ATOM 732 C CA . VAL A 1 94 ? -0.535 -6.625 4.649 1.00 84.00 94 VAL A CA 1
ATOM 733 C C . VAL A 1 94 ? 0.706 -7.507 4.586 1.00 84.00 94 VAL A C 1
ATOM 735 O O . VAL A 1 94 ? 1.534 -7.305 3.700 1.00 84.00 94 VAL A O 1
ATOM 738 N N . ARG A 1 95 ? 0.837 -8.508 5.466 1.00 83.69 95 ARG A N 1
ATOM 739 C CA . ARG A 1 95 ? 1.959 -9.458 5.408 1.00 83.69 95 ARG A CA 1
ATOM 740 C C . ARG A 1 95 ? 2.061 -10.135 4.041 1.00 83.69 95 ARG A C 1
ATOM 742 O O . ARG A 1 95 ? 3.162 -10.247 3.511 1.00 83.69 95 ARG A O 1
ATOM 749 N N . GLY A 1 96 ? 0.930 -10.521 3.451 1.00 85.12 96 GLY A N 1
ATOM 750 C CA . GLY A 1 96 ? 0.893 -11.069 2.094 1.00 85.12 96 GLY A CA 1
ATOM 751 C C . GLY A 1 96 ? 1.330 -10.069 1.016 1.00 85.12 96 GLY A C 1
ATOM 752 O O . GLY A 1 96 ? 1.941 -10.462 0.024 1.00 85.12 96 GLY A O 1
ATOM 753 N N . LEU A 1 97 ? 1.059 -8.777 1.212 1.00 86.00 97 LEU A N 1
ATOM 754 C CA . LEU A 1 97 ? 1.392 -7.712 0.262 1.00 86.00 97 LEU A CA 1
ATOM 755 C C . LEU A 1 97 ? 2.854 -7.257 0.317 1.00 86.00 97 LEU A C 1
ATOM 757 O O . LEU A 1 97 ? 3.398 -6.863 -0.709 1.00 86.00 97 LEU A O 1
ATOM 761 N N . VAL A 1 98 ? 3.497 -7.318 1.485 1.00 81.69 98 VAL A N 1
ATOM 762 C CA . VAL A 1 98 ? 4.924 -6.964 1.635 1.00 81.69 98 VAL A CA 1
ATOM 763 C C . VAL A 1 98 ? 5.864 -8.142 1.355 1.00 81.69 98 VAL A C 1
ATOM 765 O O . VAL A 1 98 ? 7.064 -7.945 1.172 1.00 81.69 98 VAL A O 1
ATOM 768 N N . GLY A 1 99 ? 5.332 -9.366 1.278 1.00 87.12 99 GLY A N 1
ATOM 769 C CA . GLY A 1 99 ? 6.041 -10.538 0.768 1.00 87.12 99 GLY A CA 1
ATOM 770 C C . GLY A 1 99 ? 6.144 -10.496 -0.756 1.00 87.12 99 GLY A C 1
ATOM 771 O O . GLY A 1 99 ? 5.312 -11.085 -1.444 1.00 87.12 99 GLY A O 1
ATOM 772 N N . LEU A 1 100 ? 7.131 -9.766 -1.276 1.00 92.06 100 LEU A N 1
ATOM 773 C CA . LEU A 1 100 ? 7.368 -9.614 -2.715 1.00 92.06 100 LEU A CA 1
ATOM 774 C C . LEU A 1 100 ? 8.174 -10.785 -3.294 1.00 92.06 100 LEU A C 1
ATOM 776 O O . LEU A 1 100 ? 9.148 -11.231 -2.679 1.00 92.06 100 LEU A O 1
ATOM 780 N N . SER A 1 101 ? 7.800 -11.212 -4.499 1.00 94.38 101 SER A N 1
ATOM 781 C CA . SER A 1 101 ? 8.630 -12.027 -5.395 1.00 94.38 101 SER A CA 1
ATOM 782 C C . SER A 1 101 ? 9.856 -11.249 -5.886 1.00 94.38 101 SER A C 1
ATOM 784 O O . SER A 1 101 ? 9.942 -10.031 -5.712 1.00 94.38 101 SER A O 1
ATOM 786 N N . ASP A 1 102 ? 10.798 -11.937 -6.531 1.00 95.44 102 ASP A N 1
ATOM 787 C CA . ASP A 1 102 ? 12.018 -11.305 -7.043 1.00 95.44 102 ASP A CA 1
ATOM 788 C C . ASP A 1 102 ? 11.720 -10.243 -8.115 1.00 95.44 102 ASP A C 1
ATOM 790 O O . ASP A 1 102 ? 12.264 -9.144 -8.042 1.00 95.44 102 ASP A O 1
ATOM 794 N N . ALA A 1 103 ? 10.784 -10.511 -9.035 1.00 96.25 103 ALA A N 1
ATOM 795 C CA . ALA A 1 103 ? 10.366 -9.549 -10.062 1.00 96.25 103 ALA A CA 1
ATOM 796 C C . ALA A 1 103 ? 9.670 -8.313 -9.461 1.00 96.25 103 ALA A C 1
ATOM 798 O O . ALA A 1 103 ? 9.934 -7.174 -9.850 1.00 96.25 103 ALA A O 1
ATOM 799 N N . GLU A 1 104 ?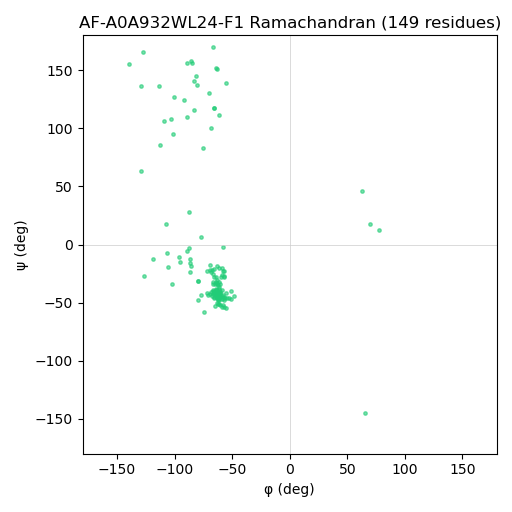 8.809 -8.519 -8.459 1.00 96.62 104 GLU A N 1
ATOM 800 C CA . GLU A 1 104 ? 8.152 -7.421 -7.744 1.00 96.62 104 GLU A CA 1
ATOM 801 C C . GLU A 1 104 ? 9.156 -6.581 -6.955 1.00 96.62 104 GLU A C 1
ATOM 803 O O . GLU A 1 104 ? 9.068 -5.351 -6.965 1.00 96.62 104 GLU A O 1
ATOM 808 N N . ARG A 1 105 ? 10.125 -7.231 -6.299 1.00 95.62 105 ARG A N 1
ATOM 809 C CA . ARG A 1 105 ? 11.211 -6.559 -5.579 1.00 95.62 105 ARG A CA 1
ATOM 810 C C . ARG A 1 105 ? 12.049 -5.709 -6.526 1.00 95.62 105 ARG A C 1
ATOM 812 O O . ARG A 1 105 ? 12.282 -4.532 -6.259 1.00 95.62 105 ARG A O 1
ATOM 819 N N . GLU A 1 106 ? 12.437 -6.291 -7.651 1.00 96.00 106 GLU A N 1
ATOM 820 C CA . GLU A 1 106 ? 13.184 -5.611 -8.698 1.00 96.00 106 GLU A CA 1
ATOM 821 C C . GLU A 1 106 ? 12.446 -4.361 -9.197 1.00 96.00 106 GLU A C 1
ATOM 823 O O . GLU A 1 106 ? 13.042 -3.284 -9.279 1.00 96.00 106 GLU A O 1
ATOM 828 N N . TYR A 1 107 ? 11.140 -4.461 -9.460 1.00 97.50 107 TYR A N 1
ATOM 829 C CA . TYR A 1 107 ? 10.320 -3.312 -9.840 1.00 97.50 107 TYR A CA 1
ATOM 830 C C . TYR A 1 107 ? 10.328 -2.203 -8.775 1.00 97.50 107 TYR A C 1
ATOM 832 O O . TYR A 1 107 ? 10.639 -1.049 -9.096 1.00 97.50 107 TYR A O 1
ATOM 840 N N . VAL A 1 108 ? 10.007 -2.530 -7.513 1.00 95.88 108 VAL A N 1
ATOM 841 C CA . VAL A 1 108 ? 9.868 -1.511 -6.451 1.00 95.88 108 VAL A CA 1
ATOM 842 C C . VAL A 1 108 ? 11.186 -0.823 -6.111 1.00 95.88 108 VAL A C 1
ATOM 844 O O . VAL A 1 108 ? 11.166 0.323 -5.657 1.00 95.88 108 VAL A O 1
ATOM 847 N N . GLU A 1 109 ? 12.320 -1.485 -6.343 1.00 94.69 109 GLU A N 1
ATOM 848 C CA . GLU A 1 109 ? 13.659 -0.917 -6.183 1.00 94.69 109 GLU A CA 1
ATOM 849 C C . GLU A 1 109 ? 14.049 -0.040 -7.380 1.00 94.69 109 GLU A C 1
ATOM 85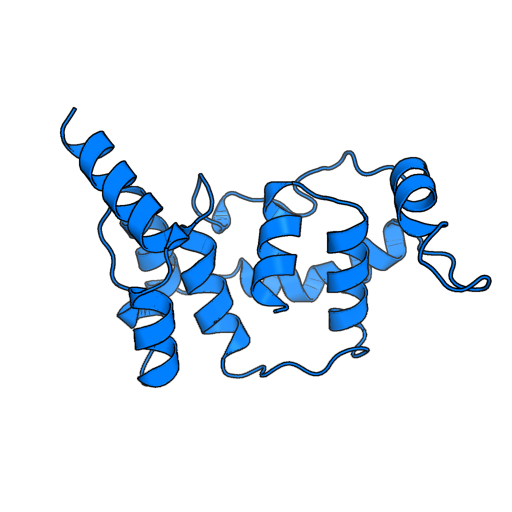1 O O . GLU A 1 109 ? 14.488 1.101 -7.204 1.00 94.69 109 GLU A O 1
ATOM 856 N N . ARG A 1 110 ? 13.849 -0.526 -8.611 1.00 95.75 110 ARG A N 1
ATOM 857 C CA . ARG A 1 110 ? 14.231 0.182 -9.846 1.00 95.75 110 ARG A CA 1
ATOM 858 C C . ARG A 1 110 ? 13.481 1.498 -10.034 1.00 95.75 110 ARG A C 1
ATOM 860 O O . ARG A 1 110 ? 14.094 2.495 -10.439 1.00 95.75 110 ARG A O 1
ATOM 867 N N . ILE A 1 111 ? 12.193 1.535 -9.691 1.00 96.38 111 ILE A N 1
ATOM 868 C CA . ILE A 1 111 ? 11.371 2.742 -9.850 1.00 96.38 111 ILE A CA 1
ATOM 869 C C . ILE A 1 111 ? 11.847 3.905 -8.969 1.00 96.38 111 ILE A C 1
ATOM 871 O O . ILE A 1 111 ? 11.730 5.062 -9.377 1.00 96.38 111 ILE A O 1
ATOM 875 N N . GLN A 1 112 ? 12.488 3.626 -7.824 1.00 94.12 112 GLN A N 1
ATOM 876 C CA . GLN A 1 112 ? 13.085 4.661 -6.961 1.00 94.12 112 GLN A CA 1
ATOM 877 C C . GLN A 1 112 ? 14.155 5.481 -7.690 1.00 94.12 112 GLN A C 1
ATOM 879 O O . GLN A 1 112 ? 14.368 6.656 -7.389 1.00 94.12 112 GLN A O 1
ATOM 884 N N . TRP A 1 113 ? 14.793 4.862 -8.682 1.00 94.94 113 TRP A N 1
ATOM 885 C CA . TRP A 1 113 ? 15.855 5.434 -9.501 1.00 94.94 113 TRP A CA 1
ATOM 886 C C . TRP A 1 113 ? 15.382 5.752 -10.924 1.00 94.94 113 TRP A C 1
ATOM 888 O O .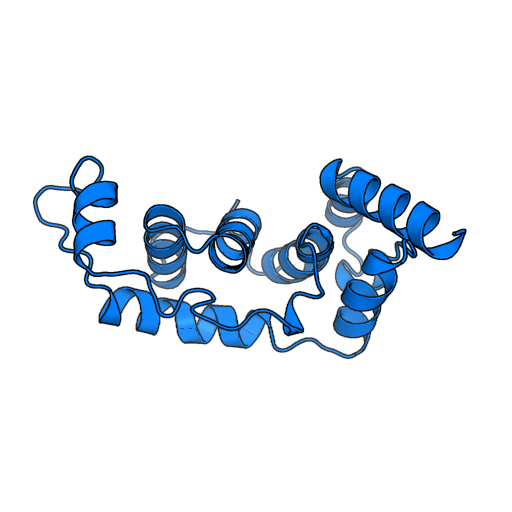 TRP A 1 113 ? 16.193 5.899 -11.841 1.00 94.94 113 TRP A O 1
ATOM 898 N N . GLY A 1 114 ? 14.068 5.825 -11.138 1.00 95.12 114 GLY A N 1
ATOM 899 C CA . GLY A 1 114 ? 13.475 6.215 -12.412 1.00 95.12 114 GLY A CA 1
ATOM 900 C C . GLY A 1 114 ? 13.623 5.210 -13.555 1.00 95.12 114 GLY A C 1
ATOM 901 O O . GLY A 1 114 ? 13.441 5.582 -14.720 1.00 95.12 114 GLY A O 1
ATOM 902 N N . ALA A 1 115 ? 13.939 3.952 -13.237 1.00 96.69 115 ALA A N 1
ATOM 903 C CA . ALA A 1 115 ? 13.778 2.832 -14.158 1.00 96.69 115 ALA A CA 1
ATOM 904 C C . ALA A 1 115 ? 12.366 2.254 -13.973 1.00 96.69 115 ALA A C 1
ATOM 906 O O . ALA A 1 115 ? 12.058 1.690 -12.927 1.00 96.69 115 ALA A O 1
ATOM 907 N N . PHE A 1 116 ? 11.499 2.455 -14.967 1.00 96.62 116 PHE A N 1
ATOM 908 C CA . PHE A 1 116 ? 10.075 2.140 -14.877 1.00 96.62 116 PHE A CA 1
ATOM 909 C C . PHE A 1 116 ? 9.736 0.935 -15.748 1.00 96.62 116 PHE A C 1
ATOM 911 O O . PHE A 1 116 ? 9.714 1.061 -16.967 1.00 96.62 116 PHE A O 1
ATOM 918 N N . HIS A 1 117 ? 9.490 -0.203 -15.096 1.00 96.50 117 HIS A N 1
ATOM 919 C CA . HIS A 1 117 ? 9.211 -1.489 -15.741 1.00 96.50 117 HIS A CA 1
ATOM 920 C C . HIS A 1 117 ? 7.939 -2.135 -15.165 1.00 96.50 117 HIS A C 1
ATOM 922 O O . HIS A 1 117 ? 8.028 -3.161 -14.486 1.00 96.50 117 HIS A O 1
ATOM 928 N N . PRO A 1 118 ? 6.754 -1.510 -15.325 1.00 96.50 118 PRO A N 1
ATOM 929 C CA . PRO A 1 118 ? 5.506 -2.029 -14.760 1.00 96.50 118 PRO A CA 1
ATOM 930 C C . PRO A 1 118 ? 5.120 -3.419 -15.296 1.00 96.50 118 PRO A C 1
ATOM 932 O O . PRO A 1 118 ? 4.388 -4.144 -14.624 1.00 96.50 118 PRO A O 1
ATOM 935 N N . GLU A 1 119 ? 5.656 -3.833 -16.445 1.00 96.06 119 GLU A N 1
ATOM 936 C CA . GLU A 1 119 ? 5.526 -5.182 -17.005 1.00 96.06 119 GLU A CA 1
ATOM 937 C C . GLU A 1 119 ? 6.024 -6.287 -16.059 1.00 96.06 119 GLU A C 1
ATOM 939 O O . GLU A 1 119 ? 5.482 -7.389 -16.078 1.00 96.06 119 GLU A O 1
ATOM 944 N N . LEU A 1 120 ? 6.982 -5.986 -15.171 1.00 95.69 120 LEU A N 1
ATOM 945 C CA . LEU A 1 120 ? 7.492 -6.940 -14.177 1.00 95.69 120 LEU A CA 1
ATOM 946 C C . LEU A 1 120 ? 6.443 -7.351 -13.135 1.00 95.69 120 LEU A C 1
ATOM 948 O O . LEU A 1 120 ? 6.616 -8.369 -12.468 1.00 95.69 120 LEU A O 1
ATOM 952 N N . VAL A 1 121 ? 5.390 -6.545 -12.954 1.00 96.19 121 VAL A N 1
ATOM 953 C CA . VAL A 1 121 ? 4.407 -6.727 -11.870 1.00 96.19 121 VAL A CA 1
ATOM 954 C C . VAL A 1 121 ? 2.968 -6.797 -12.351 1.00 96.19 121 VAL A C 1
ATOM 956 O O . VAL A 1 121 ? 2.142 -7.409 -11.679 1.00 96.19 121 VAL A O 1
ATOM 959 N N . VAL A 1 122 ? 2.651 -6.182 -13.493 1.00 94.12 122 VAL A N 1
ATOM 960 C CA . VAL A 1 122 ? 1.305 -6.222 -14.075 1.00 94.12 122 VAL A CA 1
ATOM 961 C C . VAL A 1 122 ? 1.043 -7.534 -14.820 1.00 94.12 122 VAL A C 1
ATOM 963 O O . VAL A 1 122 ? -0.088 -8.016 -14.803 1.00 94.12 122 VAL A O 1
ATOM 966 N N . GLY A 1 123 ? 2.075 -8.139 -15.418 1.00 86.38 123 GLY A N 1
ATOM 967 C CA . GLY A 1 123 ? 1.918 -9.328 -16.258 1.00 86.38 123 GLY A CA 1
ATOM 968 C C . GLY A 1 123 ? 1.116 -9.036 -17.533 1.00 86.38 123 GLY A C 1
ATOM 969 O O . GLY A 1 123 ? 1.202 -7.940 -18.086 1.00 86.38 123 GLY A O 1
ATOM 970 N N . ASP A 1 124 ? 0.314 -10.006 -17.976 1.00 87.56 124 ASP A N 1
ATOM 971 C CA . ASP A 1 124 ? -0.371 -10.002 -19.282 1.00 87.56 124 ASP A CA 1
ATOM 972 C C . ASP A 1 124 ? -1.744 -9.290 -19.286 1.00 87.56 124 ASP A C 1
ATOM 974 O O . ASP A 1 124 ? -2.631 -9.635 -20.067 1.00 87.56 124 ASP A O 1
ATOM 978 N N . ASP A 1 125 ? -1.950 -8.300 -18.412 1.00 94.25 125 ASP A N 1
ATOM 979 C CA . ASP A 1 125 ? -3.176 -7.489 -18.376 1.00 94.25 125 ASP A CA 1
ATOM 980 C C . ASP A 1 125 ? -2.949 -6.123 -19.056 1.00 94.25 125 ASP A C 1
ATOM 982 O O . ASP A 1 125 ? -2.466 -5.184 -18.410 1.00 94.25 125 ASP A O 1
ATOM 986 N N . PRO A 1 126 ? -3.280 -5.976 -20.356 1.00 94.00 126 PRO A N 1
ATOM 987 C CA . PRO A 1 126 ? -2.971 -4.763 -21.113 1.00 94.00 126 PRO A CA 1
ATOM 988 C C . PRO A 1 126 ? -3.724 -3.530 -20.599 1.00 94.00 126 PRO A C 1
ATOM 990 O O . PRO A 1 126 ? -3.163 -2.433 -20.587 1.00 94.00 126 PRO A O 1
ATOM 993 N N . ASP A 1 127 ? -4.959 -3.698 -20.119 1.00 94.81 127 ASP A N 1
ATOM 994 C CA . ASP A 1 127 ? -5.763 -2.593 -19.589 1.00 94.81 127 ASP A CA 1
ATOM 995 C C . ASP A 1 127 ? -5.158 -2.052 -18.292 1.00 94.81 127 ASP A C 1
ATOM 997 O O . ASP A 1 127 ? -5.076 -0.839 -18.071 1.00 94.81 127 ASP A O 1
ATOM 1001 N N . LEU A 1 128 ? -4.739 -2.955 -17.402 1.00 94.19 128 LEU A N 1
ATOM 1002 C CA . LEU A 1 128 ? -4.080 -2.567 -16.162 1.00 94.19 128 LEU A CA 1
ATOM 1003 C C . LEU A 1 128 ? -2.713 -1.937 -16.443 1.00 94.19 128 LEU A C 1
ATOM 1005 O O . LEU A 1 128 ? -2.369 -0.936 -15.808 1.00 94.19 128 LEU A O 1
ATOM 1009 N N . LEU A 1 129 ? -1.963 -2.480 -17.404 1.00 96.50 129 LEU A N 1
ATOM 1010 C CA . LEU A 1 129 ? -0.638 -1.985 -17.765 1.00 96.50 129 LEU A CA 1
ATOM 1011 C C . LEU A 1 129 ? -0.712 -0.547 -18.279 1.00 96.50 129 LEU A C 1
ATOM 1013 O O . LEU A 1 129 ? 0.011 0.308 -17.763 1.00 96.50 129 LEU A O 1
ATOM 1017 N N . ALA A 1 130 ? -1.636 -0.259 -19.199 1.00 95.88 130 ALA A N 1
ATOM 1018 C CA . ALA A 1 130 ? -1.866 1.092 -19.712 1.00 95.88 130 ALA A CA 1
ATOM 1019 C C . ALA A 1 130 ? -2.188 2.079 -18.577 1.00 95.88 130 ALA A C 1
ATOM 1021 O O . ALA A 1 130 ? -1.549 3.123 -18.437 1.00 95.88 130 ALA A O 1
ATOM 1022 N N . ARG A 1 131 ? -3.104 1.701 -17.676 1.00 95.06 131 ARG A N 1
ATOM 1023 C CA . ARG A 1 131 ? -3.478 2.538 -16.522 1.00 95.06 131 ARG A CA 1
ATOM 1024 C C . ARG A 1 131 ? -2.312 2.810 -15.571 1.00 95.06 131 ARG A C 1
ATOM 1026 O O . ARG A 1 131 ? -2.241 3.893 -14.993 1.00 95.06 131 ARG A O 1
ATOM 1033 N N . VAL A 1 132 ? -1.431 1.833 -15.362 1.00 96.44 132 VAL A N 1
ATOM 1034 C CA . VAL A 1 132 ? -0.231 1.988 -14.525 1.00 96.44 132 VAL A CA 1
ATOM 1035 C C . VAL A 1 132 ? 0.792 2.891 -15.213 1.00 96.44 132 VAL A C 1
ATOM 1037 O O . VAL A 1 132 ? 1.352 3.773 -14.562 1.00 96.44 132 VAL A O 1
ATOM 1040 N N . GLN A 1 133 ? 1.014 2.709 -16.516 1.00 96.31 133 GLN A N 1
ATOM 1041 C CA . GLN A 1 133 ? 1.956 3.509 -17.302 1.00 96.31 133 GLN A CA 1
ATOM 1042 C C . GLN A 1 133 ? 1.569 4.991 -17.353 1.00 96.31 133 GLN A C 1
ATOM 1044 O O . GLN A 1 133 ? 2.443 5.854 -17.307 1.00 96.31 133 GLN A O 1
ATOM 1049 N N . GLU A 1 134 ? 0.273 5.289 -17.380 1.00 96.50 134 GLU A N 1
ATOM 1050 C CA . GLU A 1 134 ? -0.256 6.656 -17.420 1.00 96.50 134 GLU A CA 1
ATOM 1051 C C . GLU A 1 134 ? -0.449 7.282 -16.029 1.00 96.50 134 GLU A C 1
ATOM 1053 O O . GLU A 1 134 ? -0.829 8.450 -15.916 1.00 96.50 134 GLU A O 1
ATOM 1058 N N . HIS A 1 135 ? -0.191 6.542 -14.943 1.00 96.56 135 HIS A N 1
ATOM 1059 C CA . HIS A 1 135 ? -0.480 7.021 -13.595 1.00 96.56 135 HIS A CA 1
ATOM 1060 C C . HIS A 1 135 ? 0.407 8.230 -13.216 1.00 96.56 135 HIS A C 1
ATOM 1062 O O . HIS A 1 135 ? 1.626 8.072 -13.056 1.00 96.56 135 HIS A O 1
ATOM 1068 N N . PRO A 1 136 ? -0.168 9.423 -12.943 1.00 96.38 136 PRO A N 1
ATOM 1069 C CA . PRO A 1 136 ? 0.612 10.651 -12.753 1.00 96.38 136 PRO A CA 1
ATOM 1070 C C . PRO A 1 136 ? 1.640 10.572 -11.620 1.00 96.38 136 PRO A C 1
ATOM 1072 O O . PRO A 1 136 ? 2.765 11.046 -11.761 1.00 96.38 136 PRO A O 1
ATOM 1075 N N . GLY A 1 137 ? 1.285 9.926 -10.504 1.00 95.38 137 GLY A N 1
ATOM 1076 C CA . GLY A 1 137 ? 2.196 9.766 -9.368 1.00 95.38 137 GLY A CA 1
ATOM 1077 C C . GLY A 1 137 ? 3.406 8.877 -9.678 1.00 95.38 137 GLY A C 1
ATOM 1078 O O . GLY A 1 137 ? 4.494 9.125 -9.164 1.00 95.38 137 GLY A O 1
ATOM 1079 N N . LEU A 1 138 ? 3.244 7.875 -10.553 1.00 97.25 138 LEU A N 1
ATOM 1080 C CA . LEU A 1 138 ? 4.348 6.995 -10.949 1.00 97.25 138 LEU A CA 1
ATOM 1081 C C . LEU A 1 138 ? 5.256 7.714 -11.946 1.00 97.25 138 LEU A C 1
ATOM 1083 O O . LEU A 1 138 ? 6.471 7.718 -11.772 1.00 97.25 138 LEU A O 1
ATOM 1087 N N . LEU A 1 139 ? 4.674 8.417 -12.918 1.00 97.69 139 LEU A N 1
ATOM 1088 C CA . LEU A 1 139 ? 5.427 9.257 -13.851 1.00 97.69 139 LEU A CA 1
ATOM 1089 C C . LEU A 1 139 ? 6.245 10.331 -13.121 1.00 97.69 139 LEU A C 1
ATOM 1091 O O . LEU A 1 139 ? 7.431 10.513 -13.406 1.00 97.69 139 LEU A O 1
ATOM 1095 N N . TRP A 1 140 ? 5.649 10.988 -12.122 1.00 96.31 140 TRP A N 1
ATOM 1096 C CA . TRP A 1 140 ? 6.360 11.940 -11.270 1.00 96.31 140 TRP A CA 1
ATOM 1097 C C . TRP A 1 140 ? 7.506 11.274 -10.498 1.00 96.31 140 TRP A C 1
ATOM 1099 O O . TRP A 1 140 ? 8.619 11.807 -10.477 1.00 96.31 140 TRP A O 1
ATOM 1109 N N . LYS A 1 141 ? 7.284 10.094 -9.901 1.00 95.75 141 LYS A N 1
ATOM 1110 C CA . LYS A 1 141 ? 8.339 9.343 -9.200 1.00 95.75 141 LYS A CA 1
ATOM 1111 C C . LYS A 1 141 ? 9.519 9.054 -10.124 1.00 95.75 141 LYS A C 1
ATOM 1113 O O . LYS A 1 141 ? 10.672 9.269 -9.746 1.00 95.75 141 LYS A O 1
ATOM 1118 N N . VAL A 1 142 ? 9.223 8.607 -11.340 1.00 96.81 142 VAL A N 1
ATOM 1119 C CA . VAL A 1 142 ? 10.219 8.237 -12.345 1.00 96.81 142 VAL A CA 1
ATOM 1120 C C . VAL A 1 142 ? 11.085 9.428 -12.734 1.00 96.81 142 VAL A C 1
ATOM 1122 O O . VAL A 1 142 ? 12.313 9.324 -12.746 1.00 96.81 142 VAL A O 1
ATOM 1125 N N . GLU A 1 143 ? 10.460 10.573 -12.995 1.00 96.12 143 GLU A N 1
ATOM 1126 C CA . GLU A 1 143 ? 11.167 11.811 -13.315 1.00 96.12 143 GLU A CA 1
ATOM 1127 C C . GLU A 1 143 ? 12.093 12.249 -12.168 1.00 96.12 143 GLU A C 1
ATOM 1129 O O . GLU A 1 143 ? 13.267 12.555 -12.390 1.00 96.12 143 GLU A O 1
ATOM 1134 N N . ASN A 1 144 ? 11.620 12.199 -10.920 1.00 94.50 144 ASN A N 1
ATOM 1135 C CA . ASN A 1 144 ? 12.450 12.537 -9.760 1.00 94.50 144 ASN A CA 1
ATOM 1136 C C . ASN A 1 144 ? 13.612 11.559 -9.555 1.00 94.50 144 ASN A C 1
ATOM 1138 O O . ASN A 1 144 ? 14.733 11.988 -9.273 1.00 94.50 144 ASN A O 1
ATOM 1142 N N . GLY A 1 145 ? 13.378 10.257 -9.736 1.00 92.81 145 GLY A N 1
ATOM 1143 C CA . GLY A 1 145 ? 14.427 9.240 -9.656 1.00 92.81 145 GLY A CA 1
ATOM 1144 C C . GLY A 1 145 ? 15.529 9.455 -10.699 1.00 92.81 145 GLY A C 1
ATOM 1145 O O . GLY A 1 145 ? 16.715 9.356 -10.378 1.00 92.81 145 GLY A O 1
ATOM 1146 N N . ARG A 1 146 ? 15.160 9.840 -11.930 1.00 93.25 146 ARG A N 1
ATOM 1147 C CA . ARG A 1 146 ? 16.119 10.182 -12.998 1.00 93.25 146 ARG A CA 1
ATOM 1148 C C . ARG A 1 146 ? 16.959 11.408 -12.655 1.00 93.25 146 ARG A C 1
ATOM 1150 O O . ARG A 1 146 ? 18.153 11.410 -12.943 1.00 93.25 146 ARG A O 1
ATOM 1157 N N . ARG A 1 147 ? 16.364 12.428 -12.029 1.00 91.06 147 ARG A N 1
ATOM 1158 C CA . ARG A 1 147 ? 17.097 13.621 -11.570 1.00 91.06 147 ARG A CA 1
ATOM 1159 C C . ARG A 1 147 ? 18.116 13.274 -10.487 1.00 91.06 147 ARG A C 1
ATOM 1161 O O . ARG A 1 147 ? 19.263 13.685 -10.605 1.00 91.06 147 ARG A O 1
ATOM 1168 N N . ARG A 1 148 ? 17.734 12.458 -9.497 1.00 86.56 148 ARG A N 1
ATOM 1169 C CA . ARG A 1 148 ? 18.629 12.010 -8.410 1.00 86.56 148 ARG A CA 1
ATOM 1170 C C . ARG A 1 148 ? 19.835 11.209 -8.899 1.00 86.56 148 ARG A C 1
ATOM 1172 O O . ARG A 1 148 ? 20.878 11.278 -8.279 1.00 86.56 148 ARG A O 1
ATOM 1179 N N . ARG A 1 149 ? 19.700 10.447 -9.988 1.00 78.25 149 ARG A N 1
ATOM 1180 C CA . ARG A 1 149 ? 20.817 9.687 -10.579 1.00 78.25 149 ARG A CA 1
ATOM 1181 C C . ARG A 1 149 ? 21.860 10.547 -11.296 1.00 78.25 149 ARG A C 1
ATOM 1183 O O . ARG A 1 149 ? 22.949 10.054 -11.561 1.00 78.25 149 ARG A O 1
ATOM 1190 N N . ARG A 1 150 ? 21.486 11.754 -11.728 1.00 73.00 150 ARG A N 1
ATOM 1191 C CA . ARG A 1 150 ? 22.325 12.628 -12.565 1.00 73.00 150 ARG A CA 1
ATOM 1192 C C . ARG A 1 150 ? 23.122 13.660 -11.763 1.00 73.00 150 ARG A C 1
ATOM 1194 O O . ARG A 1 150 ? 24.004 14.278 -12.351 1.00 73.00 150 ARG A O 1
ATOM 1201 N N . GLY A 1 151 ? 22.765 13.884 -10.499 1.00 62.91 151 GLY A N 1
ATOM 1202 C CA . GLY A 1 151 ? 23.485 14.755 -9.565 1.00 62.91 151 GLY A CA 1
ATOM 1203 C C . GLY A 1 151 ? 24.344 13.931 -8.627 1.00 62.91 151 GLY A C 1
ATOM 1204 O O . GLY A 1 151 ? 25.453 14.406 -8.316 1.00 62.91 151 GLY A O 1
#